Protein AF-A0A7W5UIA6-F1 (afdb_monomer_lite)

Secondary structure (DSSP, 8-state):
---GGGSHHHHHHT-TT--HHHHHHHHHHHHHHHHHHHHH---HHHHHHHHHHHHHHHHHHHS---TT-S-----------

Organism: NCBI:txid671218

Radius of gyration: 15.84 Å; chains: 1; bounding box: 28×41×35 Å

Structure (mmCIF, N/CA/C/O backbone):
data_AF-A0A7W5UIA6-F1
#
_entry.id   AF-A0A7W5UIA6-F1
#
loop_
_atom_site.group_PDB
_atom_site.id
_atom_site.type_symbol
_atom_site.label_atom_id
_atom_site.label_alt_id
_atom_site.label_comp_id
_atom_site.label_asym_id
_atom_site.label_entity_id
_atom_site.label_seq_id
_atom_site.pdbx_PDB_ins_code
_atom_site.Cartn_x
_atom_site.Cartn_y
_atom_site.Cartn_z
_atom_site.occupancy
_atom_site.B_iso_or_equiv
_atom_site.auth_seq_id
_atom_site.auth_comp_id
_atom_site.auth_asym_id
_atom_site.auth_atom_id
_atom_site.pdbx_PDB_model_num
ATOM 1 N N . MET A 1 1 ? -15.627 -1.017 0.012 1.00 56.88 1 MET A N 1
ATOM 2 C CA . MET A 1 1 ? -14.328 -1.691 0.231 1.00 56.88 1 MET A CA 1
ATOM 3 C C . MET A 1 1 ? -13.240 -0.881 -0.443 1.00 56.88 1 MET A C 1
ATOM 5 O O . MET A 1 1 ? -12.865 -1.151 -1.586 1.00 56.88 1 MET A O 1
ATOM 9 N N . GLU A 1 2 ? -12.801 0.162 0.250 1.00 70.69 2 GLU A N 1
ATOM 10 C CA . GLU A 1 2 ? -11.576 0.874 -0.090 1.00 70.69 2 GLU A CA 1
ATOM 11 C C . GLU A 1 2 ? -10.406 -0.115 0.013 1.00 70.69 2 GLU A C 1
ATOM 13 O O . GLU A 1 2 ? -10.393 -0.982 0.885 1.00 70.69 2 GLU A O 1
ATOM 18 N N . ARG A 1 3 ? -9.495 -0.104 -0.961 1.00 84.88 3 ARG A N 1
ATOM 19 C CA . ARG A 1 3 ? -8.372 -1.049 -1.004 1.00 84.88 3 ARG A CA 1
ATOM 20 C C . ARG A 1 3 ? -7.095 -0.247 -1.153 1.00 84.88 3 ARG A C 1
ATOM 22 O O . ARG A 1 3 ? -7.019 0.553 -2.083 1.00 84.88 3 ARG A O 1
ATOM 29 N N . LEU A 1 4 ? -6.083 -0.560 -0.346 1.00 92.56 4 LEU A N 1
ATOM 30 C CA . LEU A 1 4 ? -4.747 0.038 -0.458 1.00 92.56 4 LEU A CA 1
ATOM 31 C C . LEU A 1 4 ? -4.186 -0.079 -1.882 1.00 92.56 4 LEU A C 1
ATOM 33 O O . LEU A 1 4 ? -3.586 0.845 -2.397 1.00 92.56 4 LEU A O 1
ATOM 37 N N . VAL A 1 5 ? -4.500 -1.157 -2.605 1.00 91.00 5 VAL A N 1
ATOM 38 C CA . VAL A 1 5 ? -4.031 -1.342 -3.992 1.00 91.00 5 VAL A CA 1
ATOM 39 C C . VAL A 1 5 ? -4.547 -0.307 -5.001 1.00 91.00 5 VAL A C 1
ATOM 41 O O . VAL A 1 5 ? -4.099 -0.281 -6.143 1.00 91.00 5 VAL A O 1
ATOM 44 N N . LYS A 1 6 ? -5.561 0.482 -4.629 1.00 91.38 6 LYS A N 1
ATOM 45 C CA . LYS A 1 6 ? -6.136 1.526 -5.483 1.00 91.38 6 LYS A CA 1
ATOM 46 C C . LYS A 1 6 ? -5.543 2.905 -5.198 1.00 91.38 6 LYS A C 1
ATOM 48 O O . LYS A 1 6 ? -5.813 3.808 -5.996 1.00 91.38 6 LYS A O 1
ATOM 53 N N . THR A 1 7 ? -4.789 3.057 -4.106 1.00 94.12 7 THR A N 1
ATOM 54 C CA . THR A 1 7 ? -4.210 4.333 -3.681 1.00 94.12 7 THR A CA 1
ATOM 55 C C . THR A 1 7 ? -3.129 4.780 -4.653 1.00 94.12 7 THR A C 1
ATOM 57 O O . THR A 1 7 ? -2.577 3.983 -5.417 1.00 94.12 7 THR A O 1
ATOM 60 N N . PHE A 1 8 ? -2.854 6.082 -4.659 1.00 92.94 8 PHE A N 1
ATOM 61 C CA . PHE A 1 8 ? -1.809 6.654 -5.501 1.00 92.94 8 PHE A CA 1
ATOM 62 C C . PHE A 1 8 ? -0.448 6.025 -5.183 1.00 92.94 8 PHE A C 1
ATOM 64 O O . PHE A 1 8 ? 0.245 5.575 -6.093 1.00 92.94 8 PHE A O 1
ATOM 71 N N . SER A 1 9 ? -0.140 5.894 -3.891 1.00 94.81 9 SER A N 1
ATOM 72 C CA . SER A 1 9 ? 1.064 5.253 -3.363 1.00 94.81 9 SER A CA 1
ATOM 73 C C . SER A 1 9 ? 1.267 3.863 -3.971 1.00 94.81 9 SER A C 1
ATOM 75 O O . SER A 1 9 ? 2.315 3.574 -4.544 1.00 94.81 9 SER A O 1
ATOM 77 N N . PHE A 1 10 ? 0.233 3.015 -3.964 1.00 94.56 10 PHE A N 1
ATOM 78 C CA . PHE A 1 10 ? 0.345 1.685 -4.558 1.00 94.56 10 PHE A CA 1
ATOM 79 C C . PHE A 1 10 ? 0.546 1.719 -6.080 1.00 94.56 10 PHE A C 1
ATOM 81 O O . PHE A 1 10 ? 1.312 0.921 -6.617 1.00 94.56 10 PHE A O 1
ATOM 88 N N . ARG A 1 11 ? -0.122 2.636 -6.793 1.00 93.62 11 ARG A N 1
ATOM 89 C CA . ARG A 1 11 ? 0.026 2.752 -8.254 1.00 93.62 11 ARG A CA 1
ATOM 90 C C . ARG A 1 11 ? 1.452 3.114 -8.653 1.00 93.62 11 ARG A C 1
ATOM 92 O O . ARG A 1 11 ? 1.972 2.492 -9.575 1.00 93.62 11 ARG A O 1
ATOM 99 N N . VAL A 1 12 ? 2.073 4.052 -7.937 1.00 94.94 12 VAL A N 1
ATOM 100 C CA . VAL A 1 12 ? 3.481 4.432 -8.134 1.00 94.94 12 VAL A CA 1
ATOM 101 C C . VAL A 1 12 ? 4.398 3.228 -7.902 1.00 94.94 12 VAL A C 1
ATOM 103 O O . VAL A 1 12 ? 5.248 2.944 -8.736 1.00 94.94 12 VAL A O 1
ATOM 106 N N . LEU A 1 13 ? 4.166 2.442 -6.844 1.00 92.88 13 LEU A N 1
ATOM 107 C CA . LEU A 1 13 ? 4.944 1.219 -6.584 1.00 92.88 13 LEU A CA 1
ATOM 108 C C . LEU A 1 13 ? 4.785 0.145 -7.666 1.00 92.88 13 LEU A C 1
ATOM 110 O O . LEU A 1 13 ? 5.703 -0.633 -7.898 1.00 92.88 13 LEU A O 1
ATOM 114 N N . SER A 1 14 ? 3.622 0.077 -8.314 1.00 90.06 14 SER A N 1
ATOM 115 C CA . SER A 1 14 ? 3.364 -0.870 -9.405 1.00 90.06 14 SER A CA 1
ATOM 116 C C . SER A 1 14 ? 3.803 -0.379 -10.788 1.00 90.06 14 SER A C 1
ATOM 118 O O . SER A 1 14 ? 3.620 -1.100 -11.767 1.00 90.06 14 SER A O 1
ATOM 120 N N . SER A 1 15 ? 4.316 0.848 -10.886 1.00 89.88 15 SER A N 1
ATOM 121 C CA . SER A 1 15 ? 4.712 1.461 -12.149 1.00 89.88 15 SER A CA 1
ATOM 122 C C . SER A 1 15 ? 6.162 1.132 -12.489 1.00 89.88 15 SER A C 1
ATOM 124 O O . SER A 1 15 ? 7.058 1.305 -11.662 1.00 89.88 15 SER A O 1
ATOM 126 N N . ASN A 1 16 ? 6.400 0.731 -13.738 1.00 86.62 16 ASN A N 1
ATOM 127 C CA . ASN A 1 16 ? 7.753 0.540 -14.267 1.00 86.62 16 ASN A CA 1
ATOM 128 C C . ASN A 1 16 ? 8.453 1.870 -14.600 1.00 86.62 16 ASN A C 1
ATOM 130 O O . ASN A 1 16 ? 9.667 1.888 -14.755 1.00 86.62 16 ASN A O 1
ATOM 134 N N . GLU A 1 17 ? 7.695 2.966 -14.694 1.00 90.81 17 GLU A N 1
ATOM 135 C CA . GLU A 1 17 ? 8.189 4.286 -15.114 1.00 90.81 17 GLU A CA 1
ATOM 136 C C . GLU A 1 17 ? 8.595 5.183 -13.935 1.00 90.81 17 GLU A C 1
ATOM 138 O O . GLU A 1 17 ? 9.074 6.296 -14.133 1.00 90.81 17 GLU A O 1
ATOM 143 N N . SER A 1 18 ? 8.364 4.740 -12.696 1.00 90.94 18 SER A N 1
ATOM 144 C CA . SER A 1 18 ? 8.641 5.551 -11.510 1.00 90.94 18 SER A CA 1
ATOM 145 C C . SER A 1 18 ? 10.120 5.527 -11.142 1.00 90.94 18 SER A C 1
ATOM 147 O O . SER A 1 18 ? 10.744 4.468 -11.062 1.00 90.94 18 SER A O 1
ATOM 149 N N . SER A 1 19 ? 10.666 6.706 -10.858 1.00 94.69 19 SER A N 1
ATOM 150 C CA . SER A 1 19 ? 12.026 6.866 -10.350 1.00 94.69 19 SER A CA 1
ATOM 151 C C . SER A 1 19 ? 12.193 6.245 -8.958 1.00 94.69 19 SER A C 1
ATOM 153 O O . SER A 1 19 ? 11.226 6.027 -8.222 1.00 94.69 19 SER A O 1
ATOM 155 N N . ALA A 1 20 ? 13.443 5.992 -8.560 1.00 93.38 20 ALA A N 1
ATOM 156 C CA . ALA A 1 20 ? 13.752 5.442 -7.240 1.00 93.38 20 ALA A CA 1
ATOM 157 C C . ALA A 1 20 ? 13.240 6.335 -6.092 1.00 93.38 20 ALA A C 1
ATOM 159 O O . ALA A 1 20 ? 12.737 5.825 -5.089 1.00 93.38 20 ALA A O 1
ATOM 160 N N . ASP A 1 21 ? 13.311 7.660 -6.252 1.00 95.81 21 ASP A N 1
ATOM 161 C CA . ASP A 1 21 ? 12.824 8.615 -5.253 1.00 95.81 21 ASP A CA 1
ATOM 162 C C . ASP A 1 21 ? 11.293 8.603 -5.148 1.00 95.81 21 ASP A C 1
ATOM 164 O O . ASP A 1 21 ? 10.743 8.594 -4.043 1.00 95.81 21 ASP A O 1
ATOM 168 N N . GLU A 1 22 ? 10.587 8.518 -6.281 1.00 95.75 22 GLU A N 1
ATOM 169 C CA . GLU A 1 22 ? 9.127 8.368 -6.297 1.00 95.75 22 GLU A CA 1
ATOM 170 C C . GLU A 1 22 ? 8.691 7.052 -5.651 1.00 95.75 22 GLU A C 1
ATOM 172 O O . GLU A 1 22 ? 7.754 7.046 -4.852 1.00 95.75 22 GLU A O 1
ATOM 177 N N . GLN A 1 23 ? 9.390 5.950 -5.937 1.00 94.25 23 GLN A N 1
ATOM 178 C CA . GLN A 1 23 ? 9.123 4.655 -5.309 1.00 94.25 23 GLN A CA 1
ATOM 179 C C . GLN A 1 23 ? 9.369 4.690 -3.796 1.00 94.25 23 GLN A C 1
ATOM 181 O O . GLN A 1 23 ? 8.581 4.127 -3.029 1.00 94.25 23 GLN A O 1
ATOM 186 N N . ARG A 1 24 ? 10.419 5.380 -3.336 1.00 95.94 24 ARG A N 1
ATOM 187 C CA . ARG A 1 24 ? 10.699 5.549 -1.904 1.00 95.94 24 ARG A CA 1
ATOM 188 C C . ARG A 1 24 ? 9.598 6.346 -1.210 1.00 95.94 24 ARG A C 1
ATOM 190 O O . ARG A 1 24 ? 9.032 5.871 -0.229 1.00 95.94 24 ARG A O 1
ATOM 197 N N . ASN A 1 25 ? 9.221 7.496 -1.767 1.00 97.44 25 ASN A N 1
ATOM 198 C CA . ASN A 1 25 ? 8.128 8.312 -1.237 1.00 97.44 25 ASN A CA 1
ATOM 199 C C . ASN A 1 25 ? 6.788 7.551 -1.242 1.00 97.44 25 ASN A C 1
ATOM 201 O O . ASN A 1 25 ? 6.017 7.611 -0.285 1.00 97.44 25 ASN A O 1
ATOM 205 N N . ALA A 1 26 ? 6.511 6.786 -2.298 1.00 96.38 26 ALA A N 1
ATOM 206 C CA . ALA A 1 26 ? 5.321 5.948 -2.379 1.00 96.38 26 ALA A CA 1
ATOM 207 C C . ALA A 1 26 ? 5.323 4.813 -1.345 1.00 96.38 26 ALA A C 1
ATOM 209 O O . ALA A 1 26 ? 4.271 4.494 -0.791 1.00 96.38 26 ALA A O 1
ATOM 210 N N . THR A 1 27 ? 6.491 4.243 -1.037 1.00 95.88 27 THR A N 1
ATOM 211 C CA . THR A 1 27 ? 6.647 3.256 0.041 1.00 95.88 27 THR A CA 1
ATOM 212 C C . THR A 1 27 ? 6.295 3.875 1.390 1.00 95.88 27 THR A C 1
ATOM 214 O O . THR A 1 27 ? 5.459 3.331 2.113 1.00 95.88 27 THR A O 1
ATOM 217 N N . ASP A 1 28 ? 6.857 5.045 1.701 1.00 97.81 28 ASP A N 1
ATOM 218 C CA . ASP A 1 28 ? 6.588 5.750 2.957 1.00 97.81 28 ASP A CA 1
ATOM 219 C C . ASP A 1 28 ? 5.104 6.123 3.094 1.00 97.81 28 ASP A C 1
ATOM 221 O O . ASP A 1 28 ? 4.513 5.986 4.168 1.00 97.81 28 ASP A O 1
ATOM 225 N N . ASN A 1 29 ? 4.464 6.548 2.002 1.00 97.62 29 ASN A N 1
ATOM 226 C CA . ASN A 1 29 ? 3.038 6.872 2.004 1.00 97.62 29 ASN A CA 1
ATOM 227 C C . ASN A 1 29 ? 2.154 5.627 2.148 1.00 97.62 29 ASN A C 1
ATOM 229 O O . ASN A 1 29 ? 1.191 5.666 2.912 1.00 97.62 29 ASN A O 1
ATOM 233 N N . LEU A 1 30 ? 2.503 4.501 1.518 1.00 96.12 30 LEU A N 1
ATOM 234 C CA . LEU A 1 30 ? 1.780 3.242 1.714 1.00 96.12 30 LEU A CA 1
ATOM 235 C C . LEU A 1 30 ? 1.882 2.749 3.169 1.00 96.12 30 LEU A C 1
ATOM 237 O O . LEU A 1 30 ? 0.896 2.260 3.719 1.00 96.12 30 LEU A O 1
ATOM 241 N N . ILE A 1 31 ? 3.040 2.908 3.821 1.00 96.62 31 ILE A N 1
ATOM 242 C CA . ILE A 1 31 ? 3.204 2.587 5.249 1.00 96.62 31 ILE A CA 1
ATOM 243 C C . ILE A 1 31 ? 2.264 3.450 6.101 1.00 96.62 31 ILE A C 1
ATOM 245 O O . ILE A 1 31 ? 1.564 2.918 6.964 1.00 96.62 31 ILE A O 1
ATOM 249 N N . LYS A 1 32 ? 2.185 4.760 5.832 1.00 97.62 32 LYS A N 1
ATOM 250 C CA . LYS A 1 32 ? 1.250 5.661 6.530 1.00 97.62 32 LYS A CA 1
ATOM 251 C C . LYS A 1 32 ? -0.209 5.254 6.315 1.00 97.62 32 LYS A C 1
ATOM 253 O O . LYS A 1 32 ? -0.975 5.247 7.272 1.00 97.62 32 LYS A O 1
ATOM 258 N N . GLU A 1 33 ? -0.591 4.882 5.093 1.00 95.69 33 GLU A N 1
ATOM 259 C CA . GLU A 1 33 ? -1.941 4.392 4.778 1.00 95.69 33 GLU A CA 1
ATOM 260 C C . GLU A 1 33 ? -2.273 3.093 5.538 1.00 95.69 33 GLU A C 1
ATOM 262 O O . GLU A 1 33 ? -3.390 2.940 6.031 1.00 95.69 33 GLU A O 1
ATOM 267 N N . ILE A 1 34 ? -1.308 2.175 5.685 1.00 95.19 34 ILE A N 1
ATOM 268 C CA . ILE A 1 34 ? -1.463 0.941 6.476 1.00 95.19 34 ILE A CA 1
ATOM 269 C C . ILE A 1 34 ? -1.642 1.252 7.965 1.00 95.19 34 ILE A C 1
ATOM 271 O O . ILE A 1 34 ? -2.520 0.672 8.603 1.00 95.19 34 ILE A O 1
ATOM 275 N N . ILE A 1 35 ? -0.829 2.159 8.517 1.00 96.06 35 ILE A N 1
ATOM 276 C CA . ILE A 1 35 ? -0.949 2.590 9.917 1.00 96.06 35 ILE A CA 1
ATOM 277 C C . ILE A 1 35 ? -2.325 3.220 10.141 1.00 96.06 35 ILE A C 1
ATOM 279 O O . ILE A 1 35 ? -3.032 2.808 11.055 1.00 96.06 35 ILE A O 1
ATOM 283 N N . LYS A 1 36 ? -2.740 4.138 9.259 1.00 95.31 36 LYS A N 1
ATOM 284 C CA . LYS A 1 36 ? -4.051 4.796 9.313 1.00 95.31 36 LYS 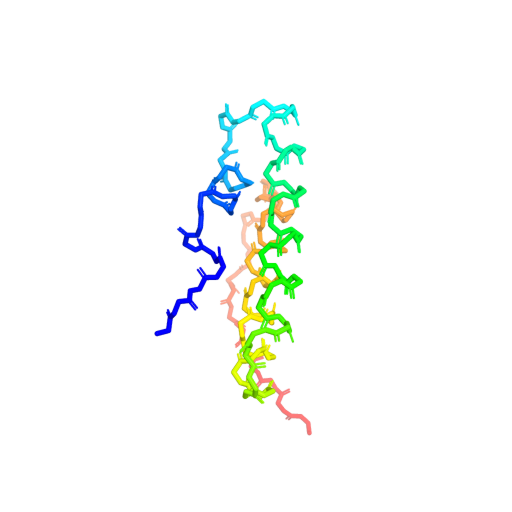A CA 1
ATOM 285 C C . LYS A 1 36 ? -5.203 3.787 9.280 1.00 95.31 36 LYS A C 1
ATOM 287 O O . LYS A 1 36 ? -6.115 3.870 10.098 1.00 95.31 36 LYS A O 1
ATOM 292 N N . LEU A 1 37 ? -5.138 2.804 8.377 1.00 93.94 37 LEU A N 1
ATOM 293 C CA . LEU A 1 37 ? -6.117 1.715 8.308 1.00 93.94 37 LEU A CA 1
ATOM 294 C C . LEU A 1 37 ? -6.206 0.961 9.639 1.00 93.94 37 LEU A C 1
ATOM 296 O O . LEU A 1 37 ? -7.300 0.635 10.076 1.00 93.94 37 LEU A O 1
ATOM 300 N N . ASN A 1 38 ? -5.069 0.680 10.278 1.00 91.88 38 ASN A N 1
ATOM 301 C CA . ASN A 1 38 ? -5.041 -0.044 11.546 1.00 91.88 38 ASN A CA 1
ATOM 302 C C . ASN A 1 38 ? -5.565 0.785 12.731 1.00 91.88 38 ASN A C 1
ATOM 304 O O . ASN A 1 38 ? -6.043 0.203 13.696 1.00 91.88 38 ASN A O 1
ATOM 308 N N . THR A 1 39 ? -5.480 2.116 12.662 1.00 94.56 39 THR A N 1
ATOM 309 C CA . THR A 1 39 ? -5.956 3.012 13.727 1.00 94.56 39 THR A CA 1
ATOM 310 C C . THR A 1 39 ? -7.425 3.410 13.598 1.00 94.56 39 THR A C 1
ATOM 312 O O . THR A 1 39 ? -8.054 3.693 14.612 1.00 94.56 39 THR A O 1
ATOM 315 N N . GLU A 1 40 ? -7.962 3.495 12.377 1.00 93.75 40 GLU A N 1
ATOM 316 C CA . GLU A 1 40 ? -9.315 4.024 12.128 1.00 93.75 40 GLU A CA 1
ATOM 317 C C . GLU A 1 40 ? -10.378 2.936 11.926 1.00 93.75 40 GLU A C 1
ATOM 319 O O . GLU A 1 40 ? -11.555 3.173 12.199 1.00 93.75 40 GLU A O 1
ATOM 324 N N . GLU A 1 41 ? -9.991 1.751 11.451 1.00 93.31 41 GLU A N 1
ATOM 325 C CA . GLU A 1 41 ? -10.908 0.628 11.265 1.00 93.31 41 GLU A CA 1
ATOM 326 C C . GLU A 1 41 ? -10.970 -0.243 12.526 1.00 93.31 41 GLU A C 1
ATOM 328 O O . GLU A 1 41 ? -9.946 -0.572 13.118 1.00 93.31 41 GLU A O 1
ATOM 333 N N . ASN A 1 42 ? -12.177 -0.659 12.915 1.00 92.69 42 ASN A N 1
ATOM 334 C CA . ASN A 1 42 ? -12.402 -1.506 14.090 1.00 92.69 42 ASN A CA 1
ATOM 335 C C . ASN A 1 42 ? -12.663 -2.975 13.713 1.00 92.69 42 ASN A C 1
ATOM 337 O O . ASN A 1 42 ? -12.533 -3.869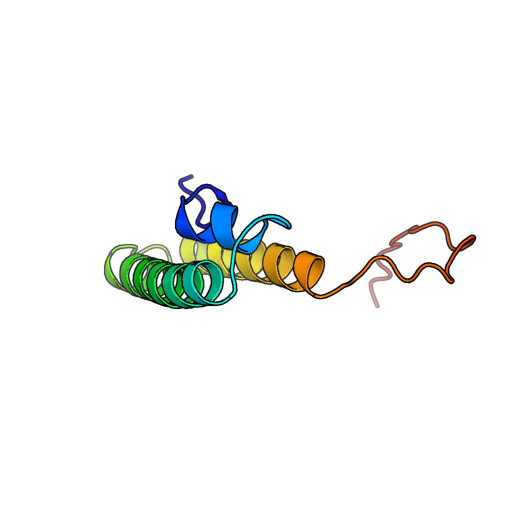 14.553 1.00 92.69 42 ASN A O 1
ATOM 341 N N . ASP A 1 43 ? -13.025 -3.257 12.457 1.00 94.88 43 ASP A N 1
ATOM 342 C CA . ASP A 1 43 ? -13.207 -4.621 11.966 1.00 94.88 43 ASP A CA 1
ATOM 343 C C . ASP A 1 43 ? -11.856 -5.285 11.642 1.00 94.88 43 ASP A C 1
ATOM 345 O O . ASP A 1 43 ? -11.293 -5.179 10.548 1.00 94.88 43 ASP A O 1
ATOM 349 N N . ASN A 1 44 ? -11.357 -6.067 12.600 1.00 93.25 44 ASN A N 1
ATOM 350 C CA . ASN A 1 44 ? -10.123 -6.840 12.455 1.00 93.25 44 ASN A CA 1
ATOM 351 C C . ASN A 1 44 ? -10.136 -7.814 11.263 1.00 93.25 44 ASN A C 1
ATOM 353 O O . ASN A 1 44 ? -9.095 -8.035 10.637 1.00 93.25 44 ASN A O 1
ATOM 357 N N . ILE A 1 45 ? -11.286 -8.408 10.923 1.00 94.12 45 ILE A N 1
ATOM 358 C CA . ILE A 1 45 ? -11.393 -9.337 9.787 1.00 94.12 45 ILE A CA 1
ATOM 359 C C . ILE A 1 45 ? -11.217 -8.561 8.482 1.00 94.12 45 ILE A C 1
ATOM 361 O O . ILE A 1 45 ? -10.498 -9.005 7.577 1.00 94.12 45 ILE A O 1
ATOM 365 N N . PHE A 1 46 ? -11.833 -7.386 8.393 1.00 93.06 46 PHE A N 1
ATOM 366 C CA . PHE A 1 46 ? -11.686 -6.487 7.257 1.00 93.06 46 PHE A CA 1
ATOM 367 C C . PHE A 1 46 ? -10.237 -6.015 7.082 1.00 93.06 46 PHE A C 1
ATOM 369 O O . PHE A 1 46 ? -9.684 -6.148 5.983 1.00 93.06 46 PHE A O 1
ATOM 376 N N . ILE A 1 47 ? -9.587 -5.571 8.164 1.00 94.44 47 ILE A N 1
ATOM 377 C CA . ILE A 1 47 ? -8.172 -5.164 8.160 1.00 94.44 47 ILE A CA 1
ATOM 378 C C . ILE A 1 47 ? -7.295 -6.312 7.657 1.00 94.44 47 ILE A C 1
ATOM 380 O O . ILE A 1 47 ? -6.542 -6.148 6.694 1.00 94.44 47 ILE A O 1
ATOM 384 N N . LEU A 1 48 ? -7.432 -7.509 8.239 1.00 94.12 48 LEU A N 1
ATOM 385 C CA . LEU A 1 48 ? -6.656 -8.684 7.836 1.00 94.12 48 LEU A CA 1
ATOM 386 C C . LEU A 1 48 ? -6.851 -9.022 6.356 1.00 94.12 48 LEU A C 1
ATOM 388 O O . LEU A 1 48 ? -5.888 -9.370 5.666 1.00 94.12 48 LEU A O 1
ATOM 392 N N . ARG A 1 49 ? -8.079 -8.905 5.843 1.00 94.44 49 ARG A N 1
ATOM 393 C CA . ARG A 1 49 ? -8.382 -9.157 4.432 1.00 94.44 49 ARG A CA 1
ATOM 394 C C . ARG A 1 49 ? -7.696 -8.145 3.514 1.00 94.44 49 ARG A C 1
ATOM 396 O O . ARG A 1 49 ? -7.134 -8.554 2.495 1.00 94.44 49 ARG A O 1
ATOM 403 N N . ILE A 1 50 ? -7.698 -6.858 3.866 1.00 94.38 50 ILE A N 1
ATOM 404 C CA . ILE A 1 50 ? -6.997 -5.820 3.096 1.00 94.38 50 ILE A CA 1
ATOM 405 C C . ILE A 1 50 ? -5.485 -6.039 3.138 1.00 94.38 50 ILE A C 1
ATOM 407 O O . ILE A 1 50 ? -4.847 -6.025 2.082 1.00 94.38 50 ILE A O 1
ATOM 411 N N . LEU A 1 51 ? -4.908 -6.289 4.316 1.00 94.31 51 LEU A N 1
ATOM 412 C CA . LEU A 1 51 ? -3.463 -6.471 4.473 1.00 94.31 51 LEU A CA 1
ATOM 413 C C . LEU A 1 51 ? -2.958 -7.708 3.722 1.00 94.31 51 LEU A C 1
ATOM 415 O O . LEU A 1 51 ? -1.977 -7.619 2.984 1.00 94.31 51 LEU A O 1
ATOM 419 N N . ARG A 1 52 ? -3.657 -8.849 3.827 1.00 95.06 52 ARG A N 1
ATOM 420 C CA . ARG A 1 52 ? -3.309 -10.076 3.084 1.00 95.06 52 ARG A CA 1
ATOM 421 C C . ARG A 1 52 ? -3.354 -9.856 1.576 1.00 95.06 52 ARG A C 1
ATOM 423 O O . ARG A 1 52 ? -2.431 -10.257 0.871 1.00 95.06 52 ARG A O 1
ATOM 430 N N . TYR A 1 53 ? -4.404 -9.202 1.082 1.00 94.69 53 TYR A N 1
ATOM 431 C CA . TYR A 1 53 ? -4.531 -8.916 -0.344 1.00 94.69 53 TYR A CA 1
ATOM 432 C C . TYR A 1 53 ? -3.456 -7.936 -0.836 1.00 94.69 53 TYR A C 1
ATOM 434 O O . TYR A 1 53 ? -2.870 -8.142 -1.896 1.00 94.69 53 TYR A O 1
ATOM 442 N N . THR A 1 54 ? -3.151 -6.902 -0.051 1.00 93.75 54 THR A N 1
ATOM 443 C CA . THR A 1 54 ? -2.100 -5.925 -0.373 1.00 93.75 54 THR A CA 1
ATOM 444 C C . THR A 1 54 ? -0.729 -6.596 -0.419 1.00 93.75 54 THR A C 1
ATOM 446 O O . THR A 1 54 ? -0.010 -6.429 -1.401 1.00 93.75 54 THR A O 1
ATOM 449 N N . ARG A 1 55 ? -0.405 -7.447 0.567 1.00 94.44 55 ARG A N 1
ATOM 450 C CA . ARG A 1 55 ? 0.823 -8.258 0.576 1.00 94.44 55 ARG A CA 1
ATOM 451 C C . ARG A 1 55 ? 0.937 -9.141 -0.665 1.00 94.44 55 ARG A C 1
ATOM 453 O O . ARG A 1 55 ? 1.980 -9.127 -1.306 1.00 94.44 55 ARG A O 1
ATOM 460 N N . PHE A 1 56 ? -0.124 -9.868 -1.018 1.00 93.75 56 PHE A N 1
ATOM 461 C CA . PHE A 1 56 ? -0.143 -10.716 -2.215 1.00 93.75 56 PHE A CA 1
ATOM 462 C C . PHE A 1 56 ? 0.192 -9.918 -3.484 1.00 93.75 56 PHE A C 1
ATOM 464 O O . PHE A 1 56 ? 0.982 -10.359 -4.314 1.00 93.75 56 PHE A O 1
ATOM 471 N N . ARG A 1 57 ? -0.364 -8.709 -3.618 1.00 92.62 57 ARG A N 1
ATOM 472 C CA . ARG A 1 57 ? -0.082 -7.839 -4.764 1.00 92.62 57 ARG A CA 1
ATOM 473 C C . ARG A 1 57 ? 1.347 -7.290 -4.749 1.00 92.62 57 ARG A C 1
ATOM 475 O O . ARG A 1 57 ? 1.960 -7.253 -5.806 1.00 92.62 57 ARG A O 1
ATOM 482 N N . LEU A 1 58 ? 1.898 -6.926 -3.591 1.00 91.62 58 LEU A N 1
ATOM 483 C CA . LEU A 1 58 ? 3.305 -6.510 -3.483 1.00 91.62 58 LEU A CA 1
ATOM 484 C C . LEU A 1 58 ? 4.271 -7.646 -3.849 1.00 91.62 58 LEU A C 1
A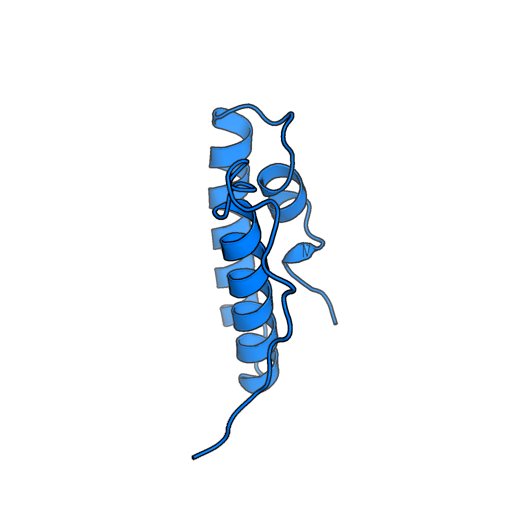TOM 486 O O . LEU A 1 58 ? 5.230 -7.416 -4.577 1.00 91.62 58 LEU A O 1
ATOM 490 N N . GLN A 1 59 ? 3.993 -8.876 -3.410 1.00 92.12 59 GLN A N 1
ATOM 491 C CA . GLN A 1 59 ? 4.800 -10.049 -3.769 1.00 92.12 59 GLN A CA 1
ATOM 492 C C . GLN A 1 59 ? 4.830 -10.269 -5.285 1.00 92.12 59 GLN A C 1
ATOM 494 O O . GLN A 1 59 ? 5.900 -10.475 -5.848 1.00 92.12 59 GLN A O 1
ATOM 499 N N . SER A 1 60 ? 3.688 -10.104 -5.962 1.00 88.69 60 SER A N 1
ATOM 500 C CA . SER A 1 60 ? 3.633 -10.208 -7.426 1.00 88.69 60 SER A CA 1
ATOM 501 C C . SER A 1 60 ? 4.435 -9.132 -8.173 1.00 88.69 60 SER A C 1
ATOM 503 O O . SER A 1 60 ? 4.729 -9.322 -9.345 1.00 88.69 60 SER A O 1
ATOM 505 N N . LEU A 1 61 ? 4.794 -8.014 -7.525 1.00 86.88 61 LEU A N 1
ATOM 506 C CA . LEU A 1 61 ? 5.687 -7.002 -8.110 1.00 86.88 61 LEU A CA 1
ATOM 507 C C . LEU A 1 61 ? 7.169 -7.383 -7.958 1.00 86.88 61 LEU A C 1
ATOM 509 O O . LEU A 1 61 ? 7.993 -6.980 -8.773 1.00 86.88 61 LEU A O 1
ATOM 513 N N . GLN A 1 62 ? 7.517 -8.147 -6.917 1.00 79.88 62 GLN A N 1
ATOM 514 C CA . GLN A 1 62 ? 8.881 -8.640 -6.685 1.00 79.88 62 GLN A CA 1
ATOM 515 C C . GLN A 1 62 ? 9.208 -9.860 -7.550 1.00 79.88 62 GLN A C 1
ATOM 517 O O . GLN A 1 62 ? 10.357 -10.052 -7.953 1.00 79.88 62 GLN A O 1
ATOM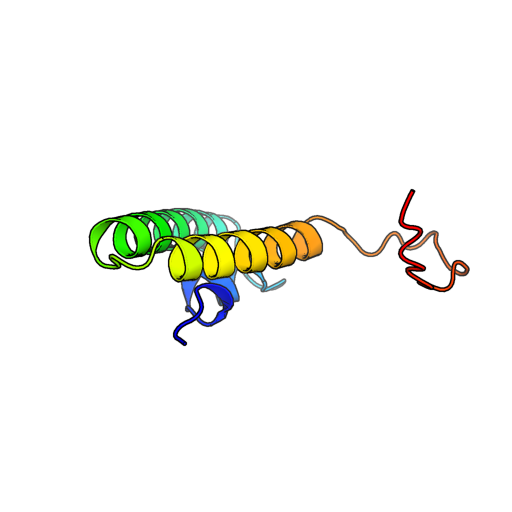 522 N N . GLU A 1 63 ? 8.199 -10.677 -7.847 1.00 72.62 63 GLU A N 1
ATOM 523 C CA . GLU A 1 63 ? 8.284 -11.761 -8.818 1.00 72.62 63 GLU A CA 1
ATOM 524 C C . GLU A 1 63 ? 8.427 -11.160 -10.227 1.00 72.62 63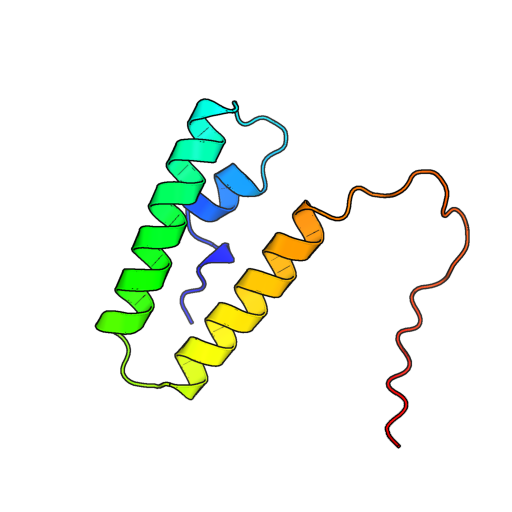 GLU A C 1
ATOM 526 O O . GLU A 1 63 ? 7.450 -10.974 -10.949 1.00 72.62 63 GLU A O 1
ATOM 531 N N . LYS A 1 64 ? 9.663 -10.839 -10.645 1.00 58.69 64 LYS A N 1
ATOM 532 C CA . LYS A 1 64 ? 9.951 -10.622 -12.071 1.00 58.69 64 LYS A CA 1
ATOM 533 C C . LYS A 1 64 ? 9.390 -11.818 -12.851 1.00 58.69 64 LYS A C 1
ATOM 535 O O . LYS A 1 64 ? 9.568 -12.950 -12.389 1.00 58.69 64 LYS A O 1
ATOM 540 N N . PRO A 1 65 ? 8.791 -11.624 -14.041 1.00 51.09 65 PRO A N 1
ATOM 541 C CA . PRO A 1 65 ? 8.589 -12.740 -14.948 1.00 51.09 65 PRO A CA 1
ATOM 542 C C . PRO A 1 65 ? 9.975 -13.321 -15.229 1.00 51.09 65 PRO A C 1
ATOM 544 O O . PRO A 1 65 ? 10.788 -12.707 -15.917 1.00 51.09 65 PRO A O 1
ATOM 547 N N . SER A 1 66 ? 10.296 -14.466 -14.627 1.00 46.34 66 SER A N 1
ATOM 548 C CA . SER A 1 66 ? 11.481 -15.215 -15.013 1.00 46.34 66 SER A CA 1
ATOM 549 C C . SER A 1 66 ? 11.297 -15.538 -16.490 1.00 46.34 66 SER A C 1
ATOM 551 O O . SER A 1 66 ? 10.386 -16.298 -16.828 1.00 46.34 66 SER A O 1
ATOM 553 N N . SER A 1 67 ? 12.127 -14.971 -17.366 1.00 49.50 67 SER A N 1
ATOM 554 C CA . SER A 1 67 ? 12.107 -15.285 -18.799 1.00 49.50 67 SER A CA 1
ATOM 555 C C . SER A 1 67 ? 12.463 -16.746 -19.101 1.00 49.50 67 SER A C 1
ATOM 557 O O . SER A 1 67 ? 12.432 -17.136 -20.258 1.00 49.50 67 SER A O 1
ATOM 559 N N . ASP A 1 68 ? 12.720 -17.568 -18.078 1.00 44.56 68 ASP A N 1
ATOM 560 C CA . ASP A 1 68 ? 13.123 -18.970 -18.213 1.00 44.56 68 ASP A CA 1
ATOM 561 C C . ASP A 1 68 ? 12.034 -19.981 -17.829 1.00 44.56 68 ASP A C 1
ATOM 563 O O . ASP A 1 68 ? 12.310 -21.167 -17.682 1.00 44.56 68 ASP A O 1
ATOM 567 N N . ARG A 1 69 ? 10.769 -19.563 -17.689 1.00 44.41 69 ARG A N 1
ATOM 568 C CA . ARG A 1 69 ? 9.649 -20.516 -17.565 1.00 44.41 69 ARG A CA 1
ATOM 569 C C . ARG A 1 69 ? 8.651 -20.387 -18.701 1.00 44.41 69 ARG A C 1
ATOM 571 O O . 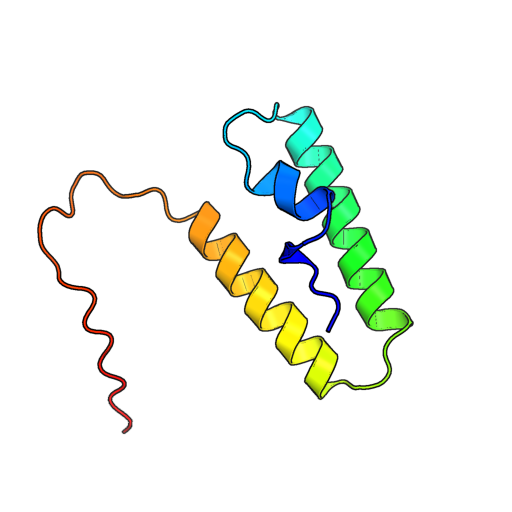ARG A 1 69 ? 7.446 -20.249 -18.500 1.00 44.41 69 ARG A O 1
ATOM 578 N N . ALA A 1 70 ? 9.159 -20.514 -19.922 1.00 46.31 70 ALA A N 1
ATOM 579 C CA . ALA A 1 70 ? 8.368 -21.092 -20.997 1.00 46.31 70 ALA A CA 1
ATOM 580 C C . ALA A 1 70 ? 8.072 -22.560 -20.634 1.00 46.31 70 ALA A C 1
ATOM 582 O O . ALA A 1 70 ? 8.829 -23.460 -20.975 1.00 46.31 70 ALA A O 1
ATOM 583 N N . GLY A 1 71 ? 6.984 -22.786 -19.898 1.00 48.72 71 GLY A N 1
ATOM 584 C CA . GLY A 1 71 ? 6.444 -24.125 -19.671 1.00 48.72 71 GLY A CA 1
ATOM 585 C C . GLY A 1 71 ? 6.300 -24.523 -18.212 1.00 48.72 71 GLY A C 1
ATOM 586 O O . GLY A 1 71 ? 6.921 -25.476 -17.781 1.00 48.72 71 GLY A O 1
ATOM 587 N N . GLU A 1 72 ? 5.404 -23.882 -17.471 1.00 43.50 72 GLU A N 1
ATOM 588 C CA . GLU A 1 72 ? 4.665 -24.611 -16.439 1.00 43.50 72 GLU A CA 1
ATOM 589 C C . GLU A 1 72 ? 3.308 -23.943 -16.250 1.00 43.50 72 GLU A C 1
ATOM 591 O O . GLU A 1 72 ? 3.185 -22.798 -15.815 1.00 43.50 72 GLU A O 1
ATOM 596 N N . LYS A 1 73 ? 2.265 -24.651 -16.686 1.00 46.75 73 LYS A N 1
ATOM 597 C CA . LYS A 1 73 ? 0.876 -24.238 -16.511 1.00 46.75 73 LYS A CA 1
ATOM 598 C C . LYS A 1 73 ? 0.655 -24.025 -15.015 1.00 46.75 73 LYS A C 1
ATOM 600 O O . LYS A 1 73 ? 0.761 -24.973 -14.244 1.00 46.75 73 LYS A O 1
ATOM 605 N N . CYS A 1 74 ? 0.318 -22.801 -14.613 1.00 46.53 74 CYS A N 1
ATOM 606 C CA . CYS A 1 74 ? -0.128 -22.492 -13.257 1.00 46.53 74 CYS A CA 1
ATOM 607 C C . CYS A 1 74 ? -1.514 -23.120 -13.023 1.00 46.53 74 CYS A C 1
ATOM 609 O O . CYS A 1 74 ? -2.545 -22.454 -13.047 1.00 46.53 74 CYS A O 1
ATOM 611 N N . GLY A 1 75 ? -1.542 -24.442 -12.859 1.00 46.78 75 GLY A N 1
ATOM 612 C CA . GLY A 1 75 ? -2.652 -25.193 -12.299 1.00 46.78 75 GLY A CA 1
ATOM 613 C C . GLY A 1 75 ? -2.440 -25.269 -10.798 1.00 46.78 75 GLY A C 1
ATOM 614 O O . GLY A 1 75 ? -1.856 -26.225 -10.299 1.00 46.78 75 GLY A O 1
ATOM 615 N N . ARG A 1 76 ? -2.869 -24.238 -10.068 1.00 45.84 76 ARG A N 1
ATOM 616 C CA . ARG A 1 76 ? -2.839 -24.248 -8.603 1.00 45.84 76 ARG A CA 1
ATOM 617 C C . ARG A 1 76 ? -3.936 -25.193 -8.099 1.00 45.84 76 ARG A C 1
ATOM 619 O O . ARG A 1 76 ? -5.026 -24.750 -7.756 1.00 45.84 76 ARG A O 1
ATOM 626 N N . ALA A 1 77 ? -3.669 -26.497 -8.103 1.00 47.22 77 ALA A N 1
ATOM 627 C CA . ALA A 1 77 ? -4.480 -27.460 -7.373 1.00 47.22 77 ALA A CA 1
ATOM 628 C C . ALA A 1 77 ? -4.205 -27.265 -5.877 1.00 47.22 77 ALA A C 1
ATOM 630 O O . ALA A 1 77 ? -3.084 -27.450 -5.406 1.00 47.22 77 ALA A O 1
ATOM 631 N N . ILE A 1 78 ? -5.225 -26.834 -5.138 1.00 46.59 78 ILE A N 1
ATOM 632 C CA . ILE A 1 78 ? -5.209 -26.851 -3.678 1.00 46.59 78 ILE A CA 1
ATOM 633 C C . ILE A 1 78 ? -5.392 -28.315 -3.277 1.00 46.59 78 ILE A C 1
ATOM 635 O O . ILE A 1 78 ? -6.492 -28.847 -3.391 1.00 46.59 78 ILE A O 1
ATOM 639 N N . VAL A 1 79 ? -4.316 -28.975 -2.850 1.00 43.38 79 VAL A N 1
ATOM 640 C CA . VAL A 1 79 ? -4.415 -30.258 -2.149 1.00 43.38 79 VAL A CA 1
ATOM 641 C C . VAL A 1 79 ? -4.518 -29.935 -0.664 1.00 43.38 79 VAL A C 1
ATOM 643 O O . VAL A 1 79 ? -3.555 -29.475 -0.052 1.00 43.38 79 VAL A O 1
ATOM 646 N N . CYS A 1 80 ? -5.716 -30.106 -0.111 1.00 37.78 80 CYS A N 1
ATOM 647 C CA . CYS A 1 80 ? -5.918 -30.183 1.330 1.00 37.78 80 CYS A CA 1
ATOM 648 C C . CYS A 1 80 ? -5.443 -31.567 1.797 1.00 37.78 80 CYS A C 1
ATOM 650 O O . CYS A 1 80 ? -5.861 -32.568 1.213 1.00 37.78 80 CYS A O 1
ATOM 652 N N . HIS A 1 81 ? -4.584 -31.606 2.817 1.00 41.53 81 HIS A N 1
ATOM 653 C CA . HIS A 1 81 ? -4.308 -32.807 3.607 1.00 41.53 81 HIS A CA 1
ATOM 654 C C . HIS A 1 81 ? -5.190 -32.818 4.852 1.00 41.53 81 HIS A C 1
ATOM 656 O O . HIS A 1 81 ? -5.396 -31.719 5.419 1.00 41.53 81 HIS A O 1
#

Foldseek 3Di:
DDALCVDPLNVLCLDPPHDPVSVVVSVVVSVVVLVVCVVPDPPPVVNVVRVVVSVVVNVVSVPDVPPPPPDDPPPPDDDDD

pLDDT: mean 81.97, std 19.98, range [37.78, 97.81]

Sequence (81 aa):
MERLVKTFSFRVLSSNESSADEQRNATDNLIKEIIKLNTEENDNIFILRILRYTRFRLQSLQEKPSSDRAGEKCGRAIVCH